Protein AF-A0A832U798-F1 (afdb_monomer)

Mean predicted aligned error: 10.1 Å

Sequence (124 aa):
MADPAEEPKKKPAAKEIPFASTIASLKEKIAQISEDKKMGPDLLFTNTYMASLAIADASRPEIFSFTANRKEYISSKYLTKVDTYVQKWGYSYSESLSIVAERVNNAILKSMLSRYANAIESGV

Structure (mmCIF, N/CA/C/O backbone):
data_AF-A0A832U798-F1
#
_entry.id   AF-A0A832U798-F1
#
loop_
_atom_site.group_PDB
_atom_site.id
_atom_site.type_symbol
_atom_site.label_atom_id
_atom_site.label_alt_id
_atom_site.label_comp_id
_atom_site.label_asym_id
_atom_site.label_entity_id
_atom_site.label_seq_id
_atom_site.pdbx_PDB_ins_code
_atom_site.Cartn_x
_atom_site.Cartn_y
_atom_site.Cartn_z
_atom_site.occupancy
_atom_site.B_iso_or_equiv
_atom_site.auth_seq_id
_atom_site.auth_comp_id
_atom_site.auth_asym_id
_atom_site.auth_atom_id
_atom_site.pdbx_PDB_model_num
ATOM 1 N N . MET A 1 1 ? -3.840 -39.004 54.162 1.00 44.81 1 MET A N 1
ATOM 2 C CA . MET A 1 1 ? -4.007 -39.185 52.707 1.00 44.81 1 MET A CA 1
ATOM 3 C C . MET A 1 1 ? -5.286 -38.472 52.305 1.00 44.81 1 MET A C 1
ATOM 5 O O . MET A 1 1 ? -6.325 -38.825 52.839 1.00 44.81 1 MET A O 1
ATOM 9 N N . ALA A 1 2 ? -5.126 -37.493 51.410 1.00 44.97 2 ALA A N 1
ATOM 10 C CA . ALA A 1 2 ? -6.112 -36.795 50.577 1.00 44.97 2 ALA A CA 1
ATOM 11 C C . ALA A 1 2 ? -7.149 -35.858 51.240 1.00 44.97 2 ALA A C 1
ATOM 13 O O . ALA A 1 2 ? -8.097 -36.290 51.888 1.00 44.97 2 ALA A O 1
ATOM 14 N N . ASP A 1 3 ? -6.926 -34.566 50.980 1.00 47.31 3 ASP A N 1
ATOM 15 C CA . ASP A 1 3 ? -7.779 -33.385 51.147 1.00 47.31 3 ASP A CA 1
ATOM 16 C C . ASP A 1 3 ? -9.222 -33.524 50.618 1.00 47.31 3 ASP A C 1
ATOM 18 O O . ASP A 1 3 ? -9.447 -34.203 49.611 1.00 47.31 3 ASP A O 1
ATOM 22 N N . PRO A 1 4 ? -10.203 -32.810 51.207 1.00 49.94 4 PRO A N 1
ATOM 23 C CA . PRO A 1 4 ? -11.499 -32.600 50.576 1.00 49.94 4 PRO A CA 1
ATOM 24 C C . PRO A 1 4 ? -11.370 -31.555 49.455 1.00 49.94 4 PRO A C 1
ATOM 26 O O . PRO A 1 4 ? -10.856 -30.457 49.656 1.00 49.94 4 PRO A O 1
ATOM 29 N N . ALA A 1 5 ? -11.834 -31.915 48.259 1.00 52.31 5 ALA A N 1
ATOM 30 C CA . ALA A 1 5 ? -11.793 -31.076 47.069 1.00 52.31 5 ALA A CA 1
ATOM 31 C C . ALA A 1 5 ? -12.565 -29.757 47.266 1.00 52.31 5 ALA A C 1
ATOM 33 O O . ALA A 1 5 ? -13.774 -29.752 47.488 1.00 52.31 5 ALA A O 1
ATOM 34 N N . GLU A 1 6 ? -11.847 -28.641 47.151 1.00 53.06 6 GLU A N 1
ATOM 35 C CA . GLU A 1 6 ? -12.387 -27.283 47.108 1.00 53.06 6 GLU A CA 1
ATOM 36 C C . GLU A 1 6 ? -13.171 -27.069 45.799 1.00 53.06 6 GLU A C 1
ATOM 38 O O . GLU A 1 6 ? -12.634 -27.199 44.696 1.00 53.06 6 GLU A O 1
ATOM 43 N N . GLU A 1 7 ? -14.459 -26.739 45.909 1.00 53.56 7 GLU A N 1
ATOM 44 C CA . GLU A 1 7 ? -15.310 -26.384 44.770 1.00 53.56 7 GLU A CA 1
ATOM 45 C C . GLU A 1 7 ? -14.834 -25.069 44.109 1.00 53.56 7 GLU A C 1
ATOM 47 O O . GLU A 1 7 ? -14.576 -24.075 44.800 1.00 53.56 7 GLU A O 1
ATOM 52 N N . PRO A 1 8 ? -14.743 -24.986 42.766 1.00 47.47 8 PRO A N 1
ATOM 53 C CA . PRO A 1 8 ? -14.259 -23.783 42.101 1.00 47.47 8 PRO A CA 1
ATOM 54 C C . PRO A 1 8 ? -15.290 -22.644 42.173 1.00 47.47 8 PRO A C 1
ATOM 56 O O . PRO A 1 8 ? -16.376 -22.700 41.592 1.00 47.47 8 PRO A O 1
ATOM 59 N N . LYS A 1 9 ? -14.905 -21.557 42.853 1.00 47.94 9 LYS A N 1
ATOM 60 C CA . LYS A 1 9 ? -15.649 -20.291 42.964 1.00 47.94 9 LYS A CA 1
ATOM 61 C C . LYS A 1 9 ? -16.022 -19.731 41.581 1.00 47.94 9 LYS A C 1
ATOM 63 O O . LYS A 1 9 ? -15.161 -19.303 40.810 1.00 47.94 9 LYS A O 1
ATOM 68 N N . LYS A 1 10 ? -17.328 -19.667 41.294 1.00 47.28 10 LYS A N 1
ATOM 69 C CA . LYS A 1 10 ? -17.921 -18.958 40.145 1.00 47.28 10 LYS A CA 1
ATOM 70 C C . LYS A 1 10 ? -17.518 -17.475 40.174 1.00 47.28 10 LYS A C 1
ATOM 72 O O . LYS A 1 10 ? -17.905 -16.742 41.081 1.00 47.28 10 LYS A O 1
ATOM 77 N N . LYS A 1 11 ? -16.758 -17.024 39.169 1.00 47.66 11 LYS A N 1
ATOM 78 C CA . LYS A 1 11 ? -16.448 -15.601 38.944 1.00 47.66 11 LYS A CA 1
ATOM 79 C C . LYS A 1 11 ? -17.742 -14.836 38.604 1.00 47.66 11 LYS A C 1
ATOM 81 O O . LYS A 1 11 ? -18.512 -15.328 37.777 1.00 47.66 11 LYS A O 1
ATOM 86 N N . PRO A 1 12 ? -18.004 -13.662 39.205 1.00 44.38 12 PRO A N 1
ATOM 87 C CA . PRO A 1 12 ? -19.219 -12.902 38.934 1.00 44.38 12 PRO A CA 1
ATOM 88 C C . PRO A 1 12 ? -19.187 -12.330 37.511 1.00 44.38 12 PRO A C 1
ATOM 90 O O . PRO A 1 12 ? -18.185 -11.760 37.080 1.00 44.38 12 PRO A O 1
ATOM 93 N N . ALA A 1 13 ? -20.294 -12.503 36.785 1.00 54.44 13 ALA A N 1
ATOM 94 C CA . ALA A 1 13 ? -20.493 -11.981 35.440 1.00 54.44 13 ALA A CA 1
ATOM 95 C C . ALA A 1 13 ? -20.343 -10.452 35.439 1.00 54.44 13 ALA A C 1
ATOM 97 O O . ALA A 1 13 ? -21.055 -9.743 36.156 1.00 54.44 13 ALA A O 1
ATOM 98 N N . ALA A 1 14 ? -19.389 -9.954 34.652 1.00 55.44 14 ALA A N 1
ATOM 99 C CA . ALA A 1 14 ? -19.174 -8.532 34.450 1.00 55.44 14 ALA A CA 1
ATOM 100 C C . ALA A 1 14 ? -20.444 -7.918 33.839 1.00 55.44 14 ALA A C 1
ATOM 102 O O . ALA A 1 14 ? -20.849 -8.281 32.739 1.00 55.44 14 ALA A O 1
ATOM 103 N N . LYS A 1 15 ? -21.094 -7.014 34.578 1.00 60.41 15 LYS A N 1
ATOM 104 C CA . LYS A 1 15 ? -22.241 -6.238 34.094 1.00 60.41 15 LYS A CA 1
ATOM 105 C C . LYS A 1 15 ? -21.794 -5.378 32.910 1.00 60.41 15 LYS A C 1
ATOM 107 O O . LYS A 1 15 ? -20.981 -4.471 33.084 1.00 60.41 15 LYS A O 1
ATOM 112 N N . GLU A 1 16 ? -22.327 -5.655 31.726 1.00 65.56 16 GLU A N 1
ATOM 113 C CA . GLU A 1 16 ? -22.143 -4.819 30.541 1.00 65.56 16 GLU A CA 1
ATOM 114 C C . GLU A 1 16 ? -22.781 -3.440 30.782 1.00 65.56 16 GLU A C 1
ATOM 116 O O . GLU A 1 16 ? -23.942 -3.332 31.180 1.00 65.56 16 GLU A O 1
ATOM 121 N N . ILE A 1 17 ? -22.006 -2.367 30.604 1.00 74.25 17 ILE A N 1
ATOM 122 C CA . ILE A 1 17 ? -22.486 -0.992 30.792 1.00 74.25 17 ILE A CA 1
ATOM 123 C C . ILE A 1 17 ? -23.405 -0.652 29.602 1.00 74.25 17 ILE A C 1
ATOM 125 O O . ILE A 1 17 ? -22.933 -0.727 28.464 1.00 74.25 17 ILE A O 1
ATOM 129 N N . PRO A 1 18 ? -24.666 -0.218 29.819 1.00 65.44 18 PRO A N 1
ATOM 130 C CA . PRO A 1 18 ? -25.717 -0.162 28.788 1.00 65.44 18 PRO A CA 1
ATOM 131 C C . PRO A 1 18 ? -25.502 0.833 27.630 1.00 65.44 18 PRO A C 1
ATOM 133 O O . PRO A 1 18 ? -26.375 0.983 26.785 1.00 65.44 18 PRO A O 1
ATOM 136 N N . PHE A 1 19 ? -24.342 1.486 27.536 1.00 69.50 19 PHE A N 1
ATOM 137 C CA . PHE A 1 19 ? -23.989 2.403 26.443 1.00 69.50 19 PHE A CA 1
ATOM 138 C C . PHE A 1 19 ? -22.508 2.325 26.033 1.00 69.50 19 PHE A C 1
ATOM 140 O O . PHE A 1 19 ? -22.036 3.160 25.258 1.00 69.50 19 PHE A O 1
ATOM 147 N N . ALA A 1 20 ? -21.752 1.337 26.532 1.00 70.75 20 ALA A N 1
ATOM 148 C CA . ALA A 1 20 ? -20.331 1.194 26.203 1.00 70.75 20 ALA A CA 1
ATOM 149 C C . ALA A 1 20 ? -20.099 0.984 24.696 1.00 70.75 20 ALA A C 1
ATOM 151 O O . ALA A 1 20 ? -19.176 1.569 24.130 1.00 70.75 20 ALA A O 1
ATOM 152 N N . SER A 1 21 ? -20.973 0.219 24.034 1.00 72.56 21 SER A N 1
ATOM 153 C CA . SER A 1 21 ? -20.929 -0.018 22.585 1.00 72.56 21 SER A CA 1
ATOM 154 C C . SER A 1 21 ? -21.163 1.264 21.775 1.00 72.56 21 SER A C 1
ATOM 156 O O . SER A 1 21 ? -20.440 1.537 20.817 1.00 72.56 21 SER A O 1
ATOM 158 N N . THR A 1 22 ? -22.112 2.105 22.191 1.00 77.62 22 THR A N 1
ATOM 159 C CA . THR A 1 22 ? -22.428 3.371 21.515 1.00 77.62 22 THR A CA 1
ATOM 160 C C . THR A 1 22 ? -21.278 4.372 21.629 1.00 77.62 22 THR A C 1
ATOM 162 O O . THR A 1 22 ? -20.875 4.962 20.626 1.00 77.62 22 THR A O 1
ATOM 165 N N . ILE A 1 23 ? -20.689 4.519 22.822 1.00 76.81 23 ILE A N 1
ATOM 166 C CA . ILE A 1 23 ? -19.543 5.417 23.049 1.00 76.81 23 ILE A CA 1
ATOM 167 C C . ILE A 1 23 ? -18.309 4.932 22.269 1.00 76.81 23 ILE A C 1
ATOM 169 O O . ILE A 1 23 ? -17.612 5.747 21.660 1.00 76.81 23 ILE A O 1
ATOM 173 N N . ALA A 1 24 ? -18.063 3.617 22.228 1.00 74.56 24 ALA A N 1
ATOM 174 C CA . ALA A 1 24 ? -16.978 3.030 21.442 1.00 74.56 24 ALA A CA 1
ATOM 175 C C . ALA A 1 24 ? -17.141 3.317 19.940 1.00 74.56 24 ALA A C 1
ATOM 177 O O . ALA A 1 24 ? -16.214 3.828 19.311 1.00 74.56 24 ALA A O 1
ATOM 178 N N . SER A 1 25 ? -18.343 3.105 19.392 1.00 77.44 25 SER A N 1
ATOM 179 C CA . SER A 1 25 ? -18.629 3.364 17.973 1.00 77.44 25 SER A CA 1
ATOM 180 C C . SER A 1 25 ? -18.464 4.840 17.585 1.00 77.44 25 SER A C 1
ATOM 182 O O . SER A 1 25 ? -17.998 5.158 16.491 1.00 77.44 25 SER A O 1
ATOM 184 N N . LEU A 1 26 ? -18.797 5.769 18.490 1.00 76.75 26 LEU A N 1
ATOM 185 C CA . LEU A 1 26 ? -18.618 7.200 18.255 1.00 76.75 26 LEU A CA 1
ATOM 186 C C . LEU A 1 26 ? -17.132 7.578 18.233 1.00 76.75 26 LEU A C 1
ATOM 188 O O . LEU A 1 26 ? -16.697 8.337 17.367 1.00 76.75 26 LEU A O 1
ATOM 192 N N . LYS A 1 27 ? -16.341 7.012 19.152 1.00 77.31 27 LYS A N 1
ATOM 193 C CA . LYS A 1 27 ? -14.890 7.223 19.207 1.00 77.31 27 LYS A CA 1
ATOM 194 C C . LYS A 1 27 ? -14.195 6.702 17.948 1.00 77.31 27 LYS A C 1
ATOM 196 O O . LYS A 1 27 ? -13.324 7.390 17.422 1.00 77.31 27 LYS A O 1
ATOM 201 N N . GLU A 1 28 ? -14.602 5.540 17.440 1.00 80.25 28 GLU A N 1
ATOM 202 C CA . GLU A 1 28 ? -14.092 4.983 16.180 1.00 80.25 28 GLU A CA 1
ATOM 203 C C . GLU A 1 28 ? -14.411 5.881 14.984 1.00 80.25 28 GLU A C 1
ATOM 205 O O . GLU A 1 28 ? -13.526 6.169 14.182 1.00 80.25 28 GLU A O 1
ATOM 210 N N . LYS A 1 29 ? -15.639 6.405 14.893 1.00 75.81 29 LYS A N 1
ATOM 211 C CA . LYS A 1 29 ? -16.017 7.343 13.824 1.00 75.81 29 LYS A CA 1
ATOM 212 C C . LYS A 1 29 ? -15.211 8.639 13.875 1.00 75.81 29 LYS A C 1
ATOM 214 O O . LYS A 1 29 ? -14.753 9.111 12.840 1.00 75.81 29 LYS A O 1
ATOM 219 N N . ILE A 1 30 ? -14.996 9.206 15.063 1.00 74.19 30 ILE A N 1
ATOM 220 C CA . ILE A 1 30 ? -14.177 10.419 15.226 1.00 74.19 30 ILE A CA 1
ATOM 221 C C . ILE A 1 30 ? -12.711 10.138 14.867 1.00 74.19 30 ILE A C 1
ATOM 223 O O . ILE A 1 30 ? -12.075 10.955 14.198 1.00 74.19 30 ILE A O 1
ATOM 227 N N . ALA A 1 31 ? -12.179 8.982 15.272 1.00 76.81 31 ALA A N 1
ATOM 228 C CA . ALA A 1 31 ? -10.833 8.559 14.902 1.00 76.81 31 ALA A CA 1
ATOM 229 C C . ALA A 1 31 ? -10.697 8.402 13.381 1.00 76.81 31 ALA A C 1
ATOM 231 O O . ALA A 1 31 ? -9.743 8.926 12.811 1.00 76.81 31 ALA A O 1
ATOM 232 N N . GLN A 1 32 ? -11.685 7.786 12.727 1.00 78.88 32 GLN A N 1
ATOM 233 C CA . GLN A 1 32 ? -11.735 7.636 11.275 1.00 78.88 32 GLN A CA 1
ATOM 234 C C . GLN A 1 32 ? -11.749 8.996 10.564 1.00 78.88 32 GLN A C 1
ATOM 236 O O . GLN A 1 32 ? -10.972 9.205 9.645 1.00 78.88 32 GLN A O 1
ATOM 241 N N . ILE A 1 33 ? -12.552 9.958 11.029 1.00 76.19 33 ILE A N 1
ATOM 242 C CA . ILE A 1 33 ? -12.606 11.309 10.439 1.00 76.19 33 ILE A CA 1
ATOM 243 C C . ILE A 1 33 ? -11.268 12.050 10.609 1.00 76.19 33 ILE A C 1
ATOM 245 O O . ILE A 1 33 ? -10.797 12.730 9.695 1.00 76.19 33 ILE A O 1
ATOM 249 N N . SER A 1 34 ? -10.643 11.933 11.784 1.00 76.94 34 SER A N 1
ATOM 250 C CA . SER A 1 34 ? -9.328 12.531 12.056 1.00 76.94 34 SER A CA 1
ATOM 251 C C . SER A 1 34 ? -8.241 11.931 11.163 1.00 76.94 34 SER A C 1
ATOM 253 O O . SER A 1 34 ? -7.392 12.650 10.631 1.00 76.94 34 SER A O 1
ATOM 255 N N . GLU A 1 35 ? -8.298 10.616 10.965 1.00 81.88 35 GLU A N 1
ATOM 256 C CA . GLU A 1 35 ? -7.433 9.886 10.050 1.00 81.88 35 GLU A CA 1
ATOM 257 C C . GLU A 1 35 ? -7.651 10.329 8.600 1.00 81.88 35 GLU A C 1
ATOM 259 O O . GLU A 1 35 ? -6.693 10.655 7.899 1.00 81.88 35 GLU A O 1
ATOM 264 N N . ASP A 1 36 ? -8.911 10.439 8.178 1.00 83.19 36 ASP A N 1
ATOM 265 C CA . ASP A 1 36 ? -9.284 10.821 6.822 1.00 83.19 36 ASP A CA 1
ATOM 266 C C . ASP A 1 36 ? -8.754 12.206 6.445 1.00 83.19 36 ASP A C 1
ATOM 268 O O . ASP A 1 36 ? -8.295 12.414 5.320 1.00 83.19 36 ASP A O 1
ATOM 272 N N . LYS A 1 37 ? -8.738 13.139 7.405 1.00 82.88 37 LYS A N 1
ATOM 273 C CA . LYS A 1 37 ? -8.199 14.490 7.208 1.00 82.88 37 LYS A CA 1
ATOM 274 C C . LYS A 1 37 ? -6.682 14.501 6.990 1.00 82.88 37 LYS A C 1
ATOM 276 O O . LYS A 1 37 ? -6.178 15.351 6.260 1.00 82.88 37 LYS A O 1
ATOM 281 N N . LYS A 1 38 ? -5.950 13.579 7.623 1.00 87.12 38 LYS A N 1
ATOM 282 C CA . LYS A 1 38 ? -4.486 13.458 7.495 1.00 87.12 38 LYS A CA 1
ATOM 283 C C . LYS A 1 38 ? -4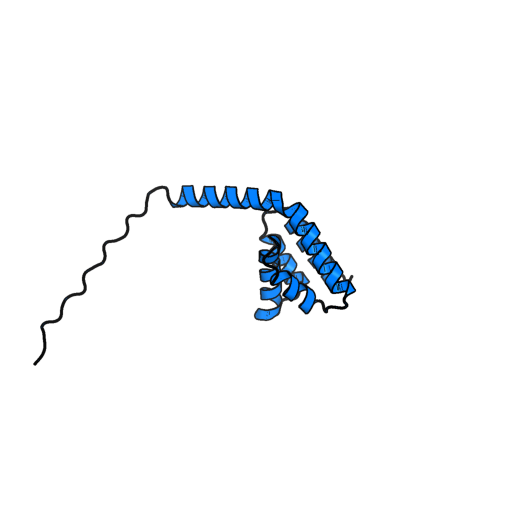.061 12.588 6.311 1.00 87.12 38 LYS A C 1
ATOM 285 O O . LYS A 1 38 ? -2.899 12.638 5.920 1.00 87.12 38 LYS A O 1
ATOM 290 N N . MET A 1 39 ? -4.998 11.844 5.722 1.00 89.00 39 MET A N 1
ATOM 291 C CA . MET A 1 39 ? -4.737 10.895 4.643 1.00 89.00 39 MET A CA 1
ATOM 292 C C . MET A 1 39 ? -4.129 11.554 3.399 1.00 89.00 39 MET A C 1
ATOM 294 O O . MET A 1 39 ? -3.198 11.014 2.825 1.00 89.00 39 MET A O 1
ATOM 298 N N . GLY A 1 40 ? -4.599 12.733 2.981 1.00 89.12 40 GLY A N 1
ATOM 299 C CA . GLY A 1 40 ? -4.100 13.388 1.760 1.00 89.12 40 GLY A CA 1
ATOM 300 C C . GLY A 1 40 ? -2.576 13.612 1.758 1.00 89.12 40 GLY A C 1
ATOM 301 O O . GLY A 1 40 ? -1.890 13.073 0.888 1.00 89.12 40 GLY A O 1
ATOM 302 N N . PRO A 1 41 ? -2.027 14.361 2.736 1.00 91.56 41 PRO A N 1
ATOM 303 C CA . PRO A 1 41 ? -0.581 14.536 2.874 1.00 91.56 41 PRO A CA 1
ATOM 304 C C . PRO A 1 41 ? 0.174 13.219 3.094 1.00 91.56 41 PRO A C 1
ATOM 306 O O . PRO A 1 41 ? 1.239 13.023 2.519 1.00 91.56 41 PRO A O 1
ATOM 309 N N . ASP A 1 42 ? -0.384 12.300 3.887 1.00 93.38 42 ASP A N 1
ATOM 310 C CA . ASP A 1 42 ? 0.226 10.995 4.165 1.00 93.38 42 ASP A CA 1
ATOM 311 C C . ASP A 1 42 ? 0.429 10.150 2.897 1.00 93.38 42 ASP A C 1
ATOM 313 O O . ASP A 1 42 ? 1.504 9.586 2.676 1.00 93.38 42 ASP A O 1
ATOM 317 N N . LEU A 1 43 ? -0.574 10.122 2.015 1.00 93.44 43 LEU A N 1
ATOM 318 C CA . LEU A 1 43 ? -0.496 9.415 0.737 1.00 93.44 43 LEU A CA 1
ATOM 319 C C . LEU A 1 43 ? 0.525 10.041 -0.206 1.00 93.44 43 LEU A C 1
ATOM 321 O O . LEU A 1 43 ? 1.192 9.313 -0.936 1.00 93.44 43 LEU A O 1
ATOM 325 N N . LEU A 1 44 ? 0.685 11.367 -0.182 1.00 94.06 44 LEU A N 1
ATOM 326 C CA . LEU A 1 44 ? 1.722 12.031 -0.969 1.00 94.06 44 LEU A CA 1
ATOM 327 C C . LEU A 1 44 ? 3.117 11.564 -0.532 1.00 94.06 44 LEU A C 1
ATOM 329 O O . LEU A 1 44 ? 3.931 11.200 -1.382 1.00 94.06 44 LEU A O 1
ATOM 333 N N . PHE A 1 45 ? 3.383 11.524 0.777 1.00 93.62 45 PHE A N 1
ATOM 334 C CA . PHE A 1 45 ? 4.656 11.026 1.308 1.00 93.62 45 PHE A CA 1
ATOM 335 C C . PHE A 1 45 ? 4.875 9.547 0.995 1.00 93.62 45 PHE A C 1
ATOM 337 O O . PHE A 1 45 ? 5.957 9.171 0.553 1.00 93.62 45 PHE A O 1
ATOM 344 N N . THR A 1 46 ? 3.838 8.729 1.147 1.00 94.69 46 THR A N 1
ATOM 345 C CA . THR A 1 46 ? 3.891 7.291 0.858 1.00 94.69 46 THR A CA 1
ATOM 346 C C . THR A 1 46 ? 4.163 7.022 -0.621 1.00 94.69 46 THR A C 1
ATOM 348 O O . THR A 1 46 ? 5.046 6.236 -0.952 1.00 94.69 46 THR A O 1
ATOM 351 N N . ASN A 1 47 ? 3.476 7.724 -1.526 1.00 94.62 47 ASN A N 1
ATOM 352 C CA . ASN A 1 47 ? 3.720 7.624 -2.964 1.00 94.62 47 ASN A CA 1
ATOM 353 C C . ASN A 1 47 ? 5.135 8.093 -3.333 1.00 94.62 47 ASN A C 1
ATOM 355 O O . ASN A 1 47 ? 5.816 7.447 -4.121 1.00 94.62 47 ASN A O 1
ATOM 359 N N . THR A 1 48 ? 5.606 9.183 -2.722 1.00 95.31 48 THR A N 1
ATOM 360 C CA . THR A 1 48 ? 6.973 9.681 -2.938 1.00 95.31 48 THR A CA 1
ATOM 361 C C . THR A 1 48 ? 8.003 8.658 -2.465 1.00 95.31 48 THR A C 1
ATOM 363 O O . THR A 1 48 ? 8.994 8.421 -3.146 1.00 95.31 48 THR A O 1
ATOM 366 N N . TYR A 1 49 ? 7.757 8.002 -1.331 1.00 95.31 49 TYR A N 1
ATOM 367 C CA . TYR A 1 49 ? 8.618 6.942 -0.823 1.00 95.31 49 TYR A CA 1
ATOM 368 C C . TYR A 1 49 ? 8.653 5.727 -1.759 1.00 95.31 49 TYR A C 1
ATOM 370 O O . TYR A 1 49 ? 9.738 5.269 -2.112 1.00 95.31 49 TYR A O 1
ATOM 378 N N . MET A 1 50 ? 7.492 5.252 -2.224 1.00 95.00 50 MET A N 1
ATOM 379 C CA . MET A 1 50 ? 7.413 4.164 -3.208 1.00 95.00 50 MET A CA 1
ATOM 380 C C . MET A 1 50 ? 8.129 4.524 -4.517 1.00 95.00 50 MET A C 1
ATOM 382 O O . MET A 1 50 ? 8.853 3.693 -5.060 1.00 95.00 50 MET A O 1
ATOM 386 N N . ALA A 1 51 ? 7.984 5.763 -4.994 1.00 95.31 51 ALA A N 1
ATOM 387 C CA . ALA A 1 51 ? 8.682 6.250 -6.181 1.00 95.31 51 ALA A CA 1
ATOM 388 C C . ALA A 1 51 ? 10.205 6.291 -5.979 1.00 95.31 51 ALA A C 1
ATOM 390 O O . ALA A 1 51 ? 10.945 5.845 -6.849 1.00 95.31 51 ALA A O 1
ATOM 391 N N . SER A 1 52 ? 10.687 6.756 -4.823 1.00 97.06 52 SER A N 1
ATOM 392 C CA . SER A 1 52 ? 12.119 6.739 -4.493 1.00 97.06 52 SER A CA 1
ATOM 393 C C . SER A 1 52 ? 12.691 5.322 -4.447 1.00 97.06 52 SER A C 1
ATOM 395 O O . SER A 1 52 ? 13.814 5.111 -4.895 1.00 97.06 52 SER A O 1
ATOM 397 N N . LEU A 1 53 ? 11.929 4.344 -3.942 1.00 95.62 53 LEU A N 1
ATOM 398 C CA . LEU A 1 53 ? 12.329 2.934 -3.975 1.00 95.62 53 LEU A CA 1
ATOM 399 C C . LEU A 1 53 ? 12.383 2.394 -5.409 1.00 95.62 53 LEU A C 1
ATOM 401 O O . LEU A 1 53 ? 13.331 1.697 -5.753 1.00 95.62 53 LEU A O 1
ATOM 405 N N . 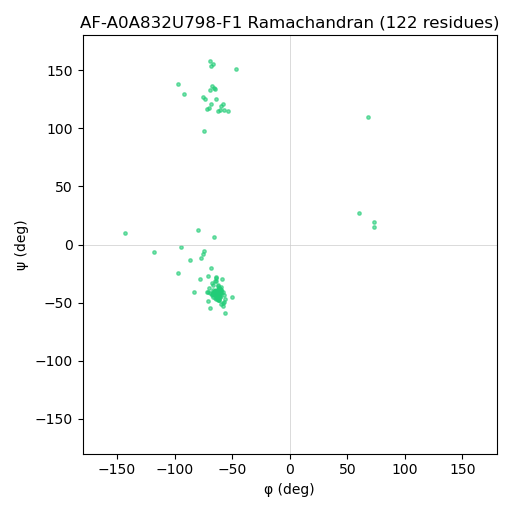ALA A 1 54 ? 11.413 2.755 -6.251 1.00 93.88 54 ALA A N 1
ATOM 406 C CA . ALA A 1 54 ? 11.420 2.381 -7.663 1.00 93.88 54 ALA A CA 1
ATOM 407 C C . ALA A 1 54 ? 12.616 2.990 -8.419 1.00 93.88 54 ALA A C 1
ATOM 409 O O . ALA A 1 54 ? 13.246 2.308 -9.218 1.00 93.88 54 ALA A O 1
ATOM 410 N N . ILE A 1 55 ? 12.977 4.247 -8.133 1.00 96.12 55 ILE A N 1
ATOM 411 C CA . ILE A 1 55 ? 14.182 4.894 -8.689 1.00 96.12 55 ILE A CA 1
ATOM 412 C C . ILE A 1 55 ? 15.461 4.192 -8.209 1.00 96.12 55 ILE A C 1
ATOM 414 O O . ILE A 1 55 ? 16.444 4.140 -8.941 1.00 96.12 55 ILE A O 1
ATOM 418 N N . ALA A 1 56 ? 15.447 3.635 -6.997 1.00 96.31 56 ALA A N 1
ATOM 419 C CA . ALA A 1 56 ? 16.535 2.829 -6.450 1.00 96.31 56 ALA A CA 1
ATOM 420 C C . ALA A 1 56 ? 16.545 1.370 -6.958 1.00 96.31 56 ALA A C 1
ATOM 422 O O . ALA A 1 56 ? 17.261 0.549 -6.391 1.00 96.31 56 ALA A O 1
ATOM 423 N N . ASP A 1 57 ? 15.763 1.055 -7.997 1.00 94.19 57 ASP A N 1
ATOM 424 C CA . ASP A 1 57 ? 15.659 -0.268 -8.631 1.00 94.19 57 ASP A CA 1
ATOM 425 C C . ASP A 1 57 ? 15.184 -1.384 -7.680 1.00 94.19 57 ASP A C 1
ATOM 427 O O . ASP A 1 57 ? 15.482 -2.565 -7.860 1.00 94.19 57 ASP A O 1
ATOM 431 N N . ALA A 1 58 ? 14.419 -1.020 -6.643 1.00 95.31 58 ALA A N 1
ATOM 432 C CA . ALA A 1 58 ? 13.773 -2.000 -5.779 1.00 95.31 58 ALA A CA 1
ATOM 433 C C . ALA A 1 58 ? 12.683 -2.749 -6.557 1.00 95.31 58 ALA A C 1
ATOM 435 O O . ALA A 1 58 ? 11.858 -2.153 -7.258 1.00 95.31 58 ALA A O 1
ATOM 436 N N . SER A 1 59 ? 12.623 -4.066 -6.382 1.00 93.94 59 SER A N 1
ATOM 437 C CA . SER A 1 59 ? 11.587 -4.882 -7.005 1.00 93.94 59 SER A CA 1
ATOM 438 C C . SER A 1 59 ? 10.204 -4.551 -6.436 1.00 93.94 59 SER A C 1
ATOM 440 O O . SER A 1 59 ? 10.056 -4.107 -5.296 1.00 93.94 59 SER A O 1
ATOM 442 N N . ARG A 1 60 ? 9.139 -4.811 -7.206 1.00 91.69 60 ARG A N 1
ATOM 443 C CA . ARG A 1 60 ? 7.755 -4.581 -6.750 1.00 91.69 60 ARG A CA 1
ATOM 444 C C . ARG A 1 60 ? 7.476 -5.206 -5.368 1.00 91.69 60 ARG A C 1
ATOM 446 O O . ARG A 1 60 ? 6.923 -4.495 -4.528 1.00 91.69 60 ARG A O 1
ATOM 453 N N . PRO A 1 61 ? 7.876 -6.460 -5.073 1.00 93.88 61 PRO A N 1
ATOM 454 C CA . PRO A 1 61 ? 7.697 -7.016 -3.735 1.00 93.88 61 PRO A CA 1
ATOM 455 C C . PRO A 1 61 ? 8.435 -6.264 -2.632 1.00 93.88 61 PRO A C 1
ATOM 457 O O . PRO A 1 61 ? 7.875 -6.061 -1.555 1.00 93.88 61 PRO A O 1
ATOM 460 N N . GLU A 1 62 ? 9.647 -5.791 -2.904 1.00 94.75 62 GLU A N 1
ATOM 461 C CA . GLU A 1 62 ? 10.415 -4.986 -1.954 1.00 94.75 62 GLU A CA 1
ATOM 462 C C . GLU A 1 62 ? 9.764 -3.626 -1.716 1.00 94.75 62 GLU A C 1
ATOM 464 O O . GLU A 1 62 ? 9.628 -3.215 -0.566 1.00 94.75 62 GLU A O 1
ATOM 469 N N . ILE A 1 63 ? 9.275 -2.959 -2.767 1.00 95.31 63 ILE A N 1
ATOM 470 C CA . ILE A 1 63 ? 8.565 -1.679 -2.641 1.00 95.31 63 ILE A CA 1
ATOM 471 C C . ILE A 1 63 ? 7.363 -1.827 -1.703 1.00 95.31 63 ILE A C 1
ATOM 473 O O . ILE A 1 63 ? 7.202 -1.032 -0.772 1.00 95.31 63 ILE A O 1
ATOM 477 N N . PHE A 1 64 ? 6.526 -2.847 -1.916 1.00 94.44 64 PHE A N 1
ATOM 478 C CA . PHE A 1 64 ? 5.348 -3.075 -1.078 1.00 94.44 64 PHE A CA 1
ATOM 479 C C . PHE A 1 64 ? 5.717 -3.470 0.354 1.00 94.44 64 PHE A C 1
ATOM 481 O O . PHE A 1 64 ? 5.145 -2.909 1.288 1.00 94.44 64 PHE A O 1
ATOM 488 N N . SER A 1 65 ? 6.702 -4.349 0.542 1.00 94.94 65 SER A N 1
ATOM 489 C CA . SER A 1 65 ? 7.156 -4.776 1.869 1.00 94.94 65 SER A CA 1
ATOM 490 C C . SER A 1 65 ? 7.789 -3.627 2.665 1.00 94.94 65 SER A C 1
ATOM 492 O O . SER A 1 65 ? 7.439 -3.392 3.825 1.00 94.94 65 SER A O 1
ATOM 494 N N . PHE A 1 66 ? 8.670 -2.830 2.055 1.00 94.75 66 PHE A N 1
ATOM 495 C CA . PHE A 1 66 ? 9.278 -1.674 2.720 1.00 94.75 66 PHE A CA 1
ATOM 496 C C . PHE A 1 66 ? 8.246 -0.608 3.067 1.00 94.75 66 PHE A C 1
ATOM 498 O O . PHE A 1 66 ? 8.274 -0.058 4.169 1.00 94.75 66 PHE A O 1
ATOM 505 N N . THR A 1 67 ? 7.296 -0.351 2.169 1.00 94.00 67 THR A N 1
ATOM 506 C CA . THR A 1 67 ? 6.239 0.632 2.421 1.00 94.00 67 THR A CA 1
ATOM 507 C C . THR A 1 67 ? 5.254 0.143 3.484 1.00 94.00 67 THR A C 1
ATOM 509 O O . THR A 1 67 ? 4.854 0.920 4.344 1.00 94.00 67 THR A O 1
ATOM 512 N N . ALA A 1 68 ? 4.920 -1.149 3.513 1.00 93.88 68 ALA A N 1
ATOM 513 C CA . ALA A 1 68 ? 4.099 -1.743 4.568 1.00 93.88 68 ALA A CA 1
ATOM 514 C C . ALA A 1 68 ? 4.754 -1.638 5.958 1.00 93.88 68 ALA A C 1
ATOM 516 O O . ALA A 1 68 ? 4.073 -1.373 6.949 1.00 93.88 68 ALA A O 1
ATOM 517 N N . ASN A 1 69 ? 6.077 -1.796 6.038 1.00 93.06 69 ASN A N 1
ATOM 518 C CA . ASN A 1 69 ? 6.820 -1.759 7.299 1.00 93.06 69 ASN A CA 1
ATOM 519 C C . ASN A 1 69 ? 7.044 -0.341 7.867 1.00 93.06 69 ASN A C 1
ATOM 521 O O . ASN A 1 69 ? 7.426 -0.205 9.034 1.00 93.06 69 ASN A O 1
ATOM 525 N N . ARG A 1 70 ? 6.780 0.717 7.090 1.00 90.31 70 ARG A N 1
ATOM 526 C CA . ARG A 1 70 ? 6.895 2.121 7.522 1.00 90.31 70 ARG A CA 1
ATOM 527 C C . ARG A 1 70 ? 5.752 2.520 8.450 1.00 90.31 70 ARG A C 1
ATOM 529 O O . ARG A 1 70 ? 4.675 2.887 7.995 1.00 90.31 70 ARG A O 1
ATOM 536 N N . LYS A 1 71 ? 5.966 2.491 9.763 1.00 88.12 71 LYS A N 1
ATOM 537 C CA . LYS A 1 71 ? 4.929 2.841 10.757 1.00 88.12 71 LYS A CA 1
ATOM 538 C C . LYS A 1 71 ? 4.669 4.345 10.878 1.00 88.12 71 LYS A C 1
ATOM 540 O O . LYS A 1 71 ? 3.745 4.740 11.582 1.00 88.12 71 LYS A O 1
ATOM 545 N N . GLU A 1 72 ? 5.487 5.169 10.231 1.00 87.69 72 GLU A N 1
ATOM 546 C CA . GLU A 1 72 ? 5.352 6.623 10.223 1.00 87.69 72 GLU A CA 1
ATOM 547 C C . GLU A 1 72 ? 4.141 7.088 9.405 1.00 87.69 72 GLU A C 1
ATOM 549 O O . GLU A 1 72 ? 3.581 8.142 9.711 1.00 87.69 72 GLU A O 1
ATOM 554 N N . TYR A 1 73 ? 3.720 6.301 8.407 1.00 88.38 73 TYR A N 1
ATOM 555 C CA . TYR A 1 73 ? 2.576 6.632 7.562 1.00 88.38 73 TYR A CA 1
ATOM 556 C C . TYR A 1 73 ? 1.298 5.935 8.027 1.00 88.38 73 TYR A C 1
ATOM 558 O O . TYR A 1 73 ? 1.269 4.745 8.353 1.00 88.38 73 TYR A O 1
ATOM 566 N N . ILE A 1 74 ? 0.201 6.683 8.009 1.00 88.69 74 ILE A N 1
ATOM 567 C CA . ILE A 1 74 ? -1.144 6.193 8.321 1.00 88.69 74 ILE A CA 1
ATOM 568 C C . ILE A 1 74 ? -1.578 5.156 7.279 1.00 88.69 74 ILE A C 1
ATOM 570 O O . ILE A 1 74 ? -2.187 4.137 7.618 1.00 88.69 74 ILE A O 1
ATOM 574 N N . SER A 1 75 ? -1.252 5.396 6.011 1.00 90.25 75 SER A N 1
ATOM 575 C CA . SER A 1 75 ? -1.614 4.542 4.881 1.00 90.25 75 SER A CA 1
ATOM 576 C C . SER A 1 75 ? -0.909 3.177 4.887 1.00 90.25 75 SER A C 1
ATOM 578 O O . SER A 1 75 ? -1.448 2.208 4.339 1.00 90.25 75 SER A O 1
ATOM 580 N N . SER A 1 76 ? 0.214 3.038 5.600 1.00 92.62 76 SER A N 1
ATOM 581 C CA . SER A 1 76 ? 0.968 1.782 5.716 1.00 92.62 76 SER A CA 1
ATOM 582 C C . SER A 1 76 ? 0.153 0.633 6.288 1.00 92.62 76 SER A C 1
ATOM 584 O O . SER A 1 76 ? 0.355 -0.515 5.898 1.00 92.62 76 SER A O 1
ATOM 586 N N . LYS A 1 77 ? -0.834 0.904 7.153 1.00 93.00 77 LYS A N 1
ATOM 587 C CA . LYS A 1 77 ? -1.714 -0.153 7.680 1.00 93.00 77 LYS A CA 1
ATOM 588 C C . LYS A 1 77 ? -2.561 -0.814 6.589 1.00 93.00 77 LYS A C 1
ATOM 590 O O . LYS A 1 77 ? -2.936 -1.976 6.723 1.00 93.00 77 LYS A O 1
ATOM 595 N N . TYR A 1 78 ? -2.881 -0.086 5.520 1.00 94.25 78 TYR A N 1
ATOM 596 C CA . TYR A 1 78 ? -3.618 -0.621 4.378 1.00 94.25 78 TYR A CA 1
ATOM 597 C C . TYR A 1 78 ? -2.670 -1.346 3.425 1.00 94.25 78 TYR A C 1
ATOM 599 O O . TYR A 1 78 ? -2.984 -2.452 2.996 1.00 94.25 78 TYR A O 1
ATOM 607 N N . LEU A 1 79 ? -1.476 -0.799 3.187 1.00 94.81 79 LEU A N 1
ATOM 608 C CA . LEU A 1 79 ? -0.442 -1.465 2.388 1.00 94.81 79 LEU A CA 1
ATOM 609 C C . LEU A 1 79 ? 0.075 -2.753 3.044 1.00 94.81 79 LEU A C 1
ATOM 611 O O . LEU A 1 79 ? 0.333 -3.723 2.347 1.00 94.81 79 LEU A O 1
ATOM 615 N N . THR A 1 80 ? 0.096 -2.827 4.376 1.00 96.00 80 THR A N 1
ATOM 616 C CA . THR A 1 80 ? 0.375 -4.070 5.117 1.00 96.00 80 THR A CA 1
ATOM 617 C C . THR A 1 80 ? -0.656 -5.153 4.812 1.00 96.00 80 THR A C 1
ATOM 619 O O . THR A 1 80 ? -0.309 -6.329 4.716 1.00 96.00 80 THR A O 1
ATOM 622 N N . LYS A 1 81 ? -1.934 -4.786 4.639 1.00 95.56 81 LYS A N 1
ATOM 623 C CA . LYS A 1 81 ? -2.975 -5.749 4.247 1.00 95.56 81 LYS A CA 1
ATOM 624 C C . LYS A 1 81 ? -2.741 -6.249 2.827 1.00 95.56 81 LYS A C 1
ATOM 626 O O . LYS A 1 81 ? -2.841 -7.450 2.609 1.00 95.56 81 LYS A O 1
ATOM 631 N N . VAL A 1 82 ? -2.394 -5.348 1.905 1.00 96.00 82 VAL A N 1
ATOM 632 C CA . VAL A 1 82 ? -2.034 -5.705 0.524 1.00 96.00 82 VAL A CA 1
ATOM 633 C C . VAL A 1 82 ? -0.856 -6.678 0.524 1.00 96.00 82 VAL A C 1
ATOM 635 O O . VAL A 1 82 ? -0.978 -7.770 -0.018 1.00 96.00 82 VAL A O 1
ATOM 638 N N . ASP A 1 83 ? 0.241 -6.333 1.199 1.00 95.44 83 ASP A N 1
ATOM 639 C CA . ASP A 1 83 ? 1.430 -7.186 1.289 1.00 95.44 83 ASP A CA 1
ATOM 640 C C . ASP A 1 83 ? 1.109 -8.541 1.938 1.00 95.44 83 ASP A C 1
ATOM 642 O O . ASP A 1 83 ? 1.519 -9.588 1.450 1.00 95.44 83 ASP A O 1
ATOM 646 N N . THR A 1 84 ? 0.259 -8.562 2.968 1.00 95.12 84 THR A N 1
ATOM 647 C CA . THR A 1 84 ? -0.201 -9.813 3.588 1.00 95.12 84 THR A CA 1
ATOM 648 C C . THR A 1 84 ? -0.989 -10.694 2.616 1.00 95.12 84 THR A C 1
ATOM 650 O O . THR A 1 84 ? -0.798 -11.911 2.627 1.00 95.12 84 THR A O 1
ATOM 653 N N . TYR A 1 85 ? -1.875 -10.119 1.798 1.00 95.94 85 TYR A N 1
ATOM 654 C CA . TYR A 1 85 ? -2.634 -10.883 0.804 1.00 95.94 85 TYR A CA 1
ATOM 655 C C . TYR A 1 85 ? -1.724 -11.483 -0.263 1.00 95.94 85 TYR A C 1
ATOM 657 O O . TYR A 1 85 ? -1.883 -12.653 -0.609 1.00 95.94 85 TYR A O 1
ATOM 665 N N . VAL A 1 86 ? -0.715 -10.738 -0.702 1.00 95.31 86 VAL A N 1
ATOM 666 C CA . VAL A 1 86 ? 0.252 -11.257 -1.668 1.00 95.31 86 VAL A CA 1
ATOM 667 C C . VAL A 1 86 ? 1.127 -12.344 -1.041 1.00 95.31 86 VAL A C 1
ATOM 669 O O . VAL A 1 86 ? 1.159 -13.470 -1.526 1.00 95.31 86 VAL A O 1
ATOM 672 N N . GLN A 1 87 ? 1.788 -12.045 0.080 1.00 93.56 87 GLN A N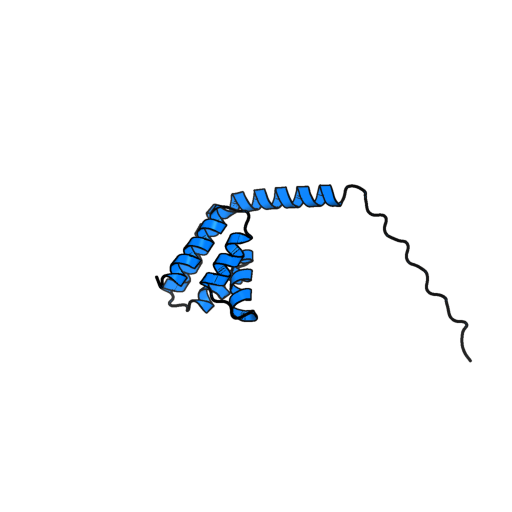 1
ATOM 673 C CA . GLN A 1 87 ? 2.803 -12.922 0.671 1.00 93.56 87 GLN A CA 1
ATOM 674 C C . GLN A 1 87 ? 2.221 -14.183 1.316 1.00 93.56 87 GLN A C 1
ATOM 676 O O . GLN A 1 87 ? 2.804 -15.257 1.210 1.00 93.56 87 GLN A O 1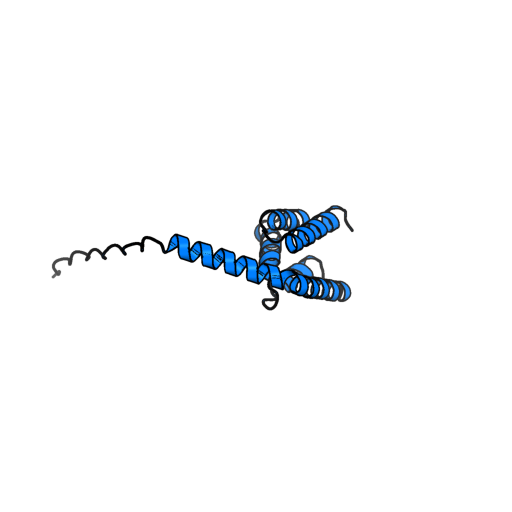
ATOM 681 N N . LYS A 1 88 ? 1.090 -14.071 2.029 1.00 93.88 88 LYS A N 1
ATOM 682 C CA . LYS A 1 88 ? 0.539 -15.203 2.798 1.00 93.88 88 LYS A CA 1
ATOM 683 C C . LYS A 1 88 ? -0.557 -15.971 2.068 1.00 93.88 88 LYS A C 1
ATOM 685 O O . LYS A 1 88 ? -0.792 -17.123 2.413 1.00 93.88 88 LYS A O 1
ATOM 690 N N . TRP A 1 89 ? -1.252 -15.338 1.123 1.00 93.62 89 TRP A N 1
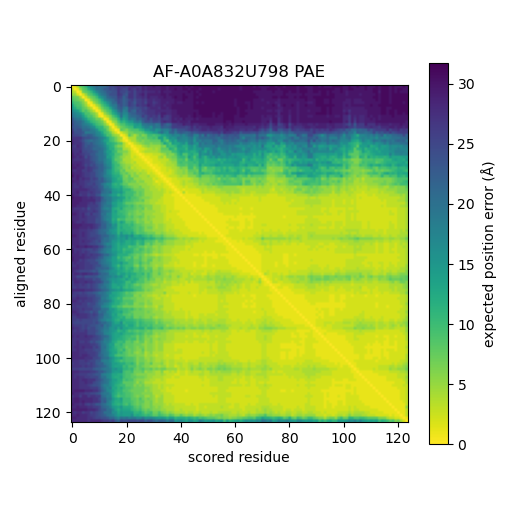ATOM 691 C CA . TRP A 1 89 ? -2.432 -15.922 0.473 1.00 93.62 89 TRP A CA 1
ATOM 692 C C . TRP A 1 89 ? -2.233 -16.117 -1.035 1.00 93.62 89 TRP A C 1
ATOM 694 O O . TRP A 1 89 ? -3.082 -16.735 -1.668 1.00 93.62 89 TRP A O 1
ATOM 704 N N . GLY A 1 90 ? -1.121 -15.639 -1.606 1.00 92.75 90 GLY A N 1
ATOM 705 C CA . GLY A 1 90 ? -0.786 -15.845 -3.016 1.00 92.75 90 GLY A CA 1
ATOM 706 C C . GLY A 1 90 ? -1.626 -15.020 -3.991 1.00 92.75 90 GLY A C 1
ATOM 70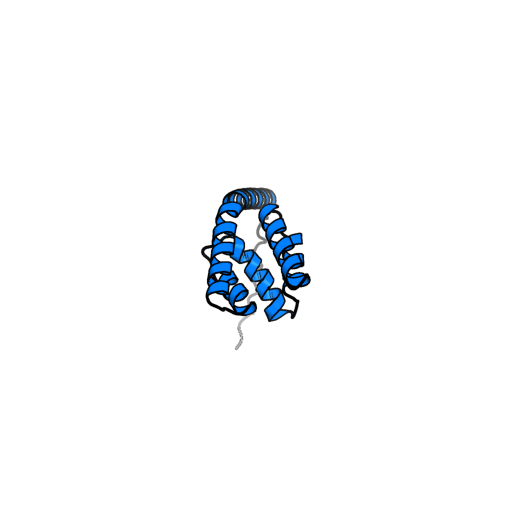7 O O . GLY A 1 90 ? -1.630 -15.322 -5.183 1.00 92.75 90 GLY A O 1
ATOM 708 N N . TYR A 1 91 ? -2.334 -13.994 -3.512 1.00 95.12 91 TYR A N 1
ATOM 709 C CA . TYR A 1 91 ? -3.068 -13.086 -4.391 1.00 95.12 91 TYR A CA 1
ATOM 710 C C . TYR A 1 91 ? -2.110 -12.245 -5.235 1.00 95.12 91 TYR A C 1
ATOM 712 O O . TYR A 1 91 ? -0.989 -11.931 -4.830 1.00 95.12 91 TYR A O 1
ATOM 720 N N . SER A 1 92 ? -2.579 -11.809 -6.403 1.00 95.19 92 SER A N 1
ATOM 721 C CA . SER A 1 92 ? -1.851 -10.817 -7.193 1.00 95.19 92 SER A CA 1
ATOM 722 C C . SER A 1 92 ? -1.871 -9.441 -6.509 1.00 95.19 92 SER A C 1
ATOM 724 O O . SER A 1 92 ? -2.743 -9.145 -5.684 1.00 95.19 92 SER A O 1
ATOM 726 N N . TYR A 1 93 ? -0.914 -8.569 -6.849 1.00 94.44 93 TYR A N 1
ATOM 727 C CA . TYR A 1 93 ? -0.897 -7.198 -6.324 1.00 94.44 93 TYR A CA 1
ATOM 728 C C . TYR A 1 93 ? -2.144 -6.409 -6.736 1.00 94.44 93 TYR A C 1
ATOM 730 O O . TYR A 1 93 ? -2.706 -5.711 -5.896 1.00 94.44 93 TYR A O 1
ATOM 738 N N . SER A 1 94 ? -2.592 -6.531 -7.990 1.00 95.50 94 SER A N 1
ATOM 739 C CA . SER A 1 94 ? -3.789 -5.840 -8.486 1.00 95.50 94 SER A CA 1
ATOM 740 C C . SER A 1 94 ? -5.040 -6.273 -7.724 1.00 95.50 94 SER A C 1
ATOM 742 O O . SER A 1 94 ? -5.766 -5.429 -7.205 1.00 95.50 94 SER A O 1
ATOM 744 N N . GLU A 1 95 ? -5.239 -7.577 -7.551 1.00 95.94 95 GLU A N 1
ATOM 745 C CA . GLU A 1 95 ? -6.368 -8.120 -6.796 1.00 95.94 95 GLU A CA 1
ATOM 746 C C . GLU A 1 95 ? -6.322 -7.711 -5.318 1.00 95.94 95 GLU A C 1
ATOM 748 O O . GLU A 1 95 ? -7.312 -7.231 -4.764 1.00 95.94 95 GLU A O 1
ATOM 753 N N . SER A 1 96 ? -5.150 -7.808 -4.687 1.00 96.75 96 SER A N 1
ATOM 754 C CA . SER A 1 96 ? -4.955 -7.410 -3.288 1.00 96.75 96 SER A CA 1
ATOM 755 C C . SER A 1 96 ? -5.251 -5.925 -3.065 1.00 96.75 96 SER A C 1
ATOM 757 O O . SER A 1 96 ? -5.873 -5.553 -2.067 1.00 96.75 96 SER A O 1
ATOM 759 N N . LEU A 1 97 ? -4.829 -5.064 -3.995 1.00 96.62 97 LEU A N 1
ATOM 760 C CA . LEU A 1 97 ? -5.116 -3.631 -3.968 1.00 96.62 97 LEU A CA 1
ATOM 761 C C . LEU A 1 97 ? -6.612 -3.352 -4.123 1.00 96.62 97 LEU A C 1
ATOM 763 O O . LEU A 1 97 ? -7.143 -2.549 -3.355 1.00 96.62 97 LEU A O 1
ATOM 767 N N . SER A 1 98 ? -7.294 -4.041 -5.041 1.00 96.81 98 SER A N 1
ATOM 768 C CA . SER A 1 98 ? -8.744 -3.927 -5.238 1.00 96.81 98 SER A CA 1
ATOM 769 C C . SER A 1 98 ? -9.528 -4.353 -3.994 1.00 96.81 98 SER A C 1
ATOM 771 O O . SER A 1 98 ? -10.362 -3.591 -3.504 1.00 96.81 98 SER A O 1
ATOM 773 N N . ILE A 1 99 ? -9.191 -5.504 -3.396 1.00 96.44 99 ILE A N 1
ATOM 774 C CA . ILE A 1 99 ? -9.825 -5.998 -2.159 1.00 96.44 99 ILE A CA 1
ATOM 775 C C . ILE A 1 99 ? -9.686 -4.978 -1.024 1.00 96.44 99 ILE A C 1
ATOM 777 O O . ILE A 1 99 ? -10.627 -4.736 -0.262 1.00 96.44 99 ILE A O 1
ATOM 781 N N . VAL A 1 100 ? -8.501 -4.379 -0.872 1.00 96.31 100 VAL A N 1
ATOM 782 C CA . VAL A 1 100 ? -8.283 -3.371 0.170 1.00 96.31 100 VAL A CA 1
ATOM 783 C C . VAL A 1 100 ? -9.021 -2.076 -0.170 1.00 96.31 100 VAL A C 1
ATOM 785 O O . VAL A 1 100 ? -9.646 -1.508 0.723 1.00 96.31 100 VAL A O 1
ATOM 788 N N . ALA A 1 101 ? -9.023 -1.638 -1.431 1.00 96.00 101 ALA A N 1
ATOM 789 C CA . ALA A 1 101 ? -9.716 -0.431 -1.877 1.00 96.00 101 ALA A CA 1
ATOM 790 C C . ALA A 1 101 ? -11.225 -0.473 -1.584 1.00 96.00 101 ALA A C 1
ATOM 792 O O . ALA A 1 101 ? -11.793 0.520 -1.129 1.00 96.00 101 ALA A O 1
ATOM 793 N N . GLU A 1 102 ? -11.877 -1.620 -1.782 1.00 95.56 102 GLU A N 1
ATOM 794 C CA . GLU A 1 102 ? -13.306 -1.794 -1.493 1.00 95.56 102 GLU A CA 1
ATOM 795 C C . GLU A 1 102 ? -13.651 -1.649 -0.008 1.00 95.56 102 GLU A C 1
ATOM 797 O O . GLU A 1 102 ? -14.754 -1.224 0.336 1.00 95.56 102 GLU A O 1
ATOM 802 N N . ARG A 1 103 ? -12.700 -1.961 0.878 1.00 92.12 103 ARG A N 1
ATOM 803 C CA . ARG A 1 103 ? -12.882 -1.947 2.338 1.00 92.12 103 ARG A CA 1
ATOM 804 C C . ARG A 1 103 ? -12.458 -0.637 2.997 1.00 92.12 103 ARG A C 1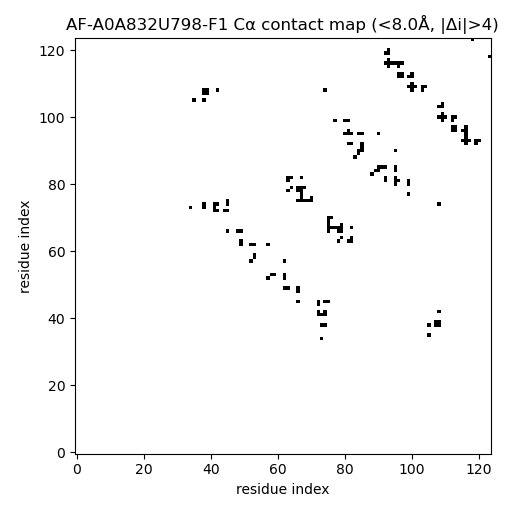
ATOM 806 O O . ARG A 1 103 ? -12.554 -0.506 4.217 1.00 92.12 103 ARG A O 1
ATOM 813 N N . VAL A 1 104 ? -11.949 0.317 2.223 1.00 91.31 104 VAL A N 1
ATOM 814 C CA . VAL A 1 104 ? -11.522 1.627 2.717 1.00 91.31 104 VAL A CA 1
ATOM 815 C C . VAL A 1 104 ? -12.674 2.629 2.615 1.00 91.31 104 VAL A C 1
ATOM 817 O O . VAL A 1 104 ? -13.257 2.812 1.551 1.00 91.31 104 VAL A O 1
ATOM 820 N N . ASN A 1 105 ? -12.952 3.337 3.715 1.00 88.56 105 ASN A N 1
ATOM 821 C CA . ASN A 1 105 ? -13.955 4.412 3.748 1.00 88.56 105 ASN A CA 1
ATOM 822 C C . ASN A 1 105 ? -13.445 5.722 3.125 1.00 88.56 105 ASN A C 1
ATOM 824 O O . ASN A 1 105 ? -14.221 6.498 2.572 1.00 88.56 105 ASN A O 1
ATOM 828 N N . ASN A 1 106 ? -12.137 5.973 3.203 1.00 91.81 106 ASN A N 1
ATOM 829 C CA . ASN A 1 106 ? -11.526 7.178 2.661 1.00 91.81 106 ASN A CA 1
ATOM 830 C C . ASN A 1 106 ? -11.523 7.172 1.123 1.00 91.81 106 ASN A C 1
ATOM 832 O O . ASN A 1 106 ? -10.848 6.350 0.500 1.00 91.81 106 ASN A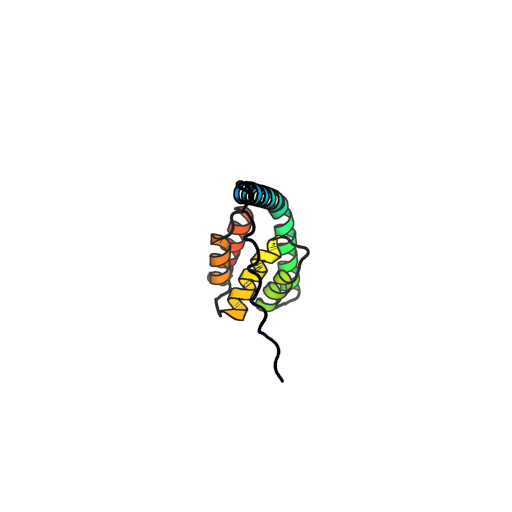 O 1
ATOM 836 N N . ALA A 1 107 ? -12.215 8.129 0.505 1.00 91.88 107 ALA A N 1
ATOM 837 C CA . ALA A 1 107 ? -12.331 8.208 -0.951 1.00 91.88 107 ALA A CA 1
ATOM 838 C C . ALA A 1 107 ? -10.983 8.408 -1.674 1.00 91.88 107 ALA A C 1
ATOM 840 O O . ALA A 1 107 ? -10.780 7.851 -2.753 1.00 91.88 107 ALA A O 1
ATOM 841 N N . ILE A 1 108 ? -10.049 9.167 -1.087 1.00 92.12 108 ILE A N 1
ATOM 842 C CA . ILE A 1 108 ? -8.745 9.461 -1.702 1.00 92.12 108 ILE A CA 1
ATOM 843 C C . ILE A 1 108 ? -7.873 8.207 -1.694 1.00 92.12 108 ILE A C 1
ATOM 845 O O . ILE A 1 108 ? -7.344 7.821 -2.735 1.00 92.12 108 ILE A O 1
ATOM 849 N N . LEU A 1 109 ? -7.772 7.531 -0.547 1.00 93.56 109 LEU A N 1
ATOM 850 C CA . LEU A 1 109 ? -7.024 6.278 -0.438 1.00 93.56 109 LEU A CA 1
ATOM 851 C C . LEU A 1 109 ? -7.641 5.188 -1.322 1.00 93.56 109 LEU A C 1
ATOM 853 O O . LEU A 1 109 ? -6.914 4.511 -2.042 1.00 93.56 109 LEU A O 1
ATOM 857 N N . LYS A 1 110 ? -8.972 5.052 -1.329 1.00 95.50 110 LYS A N 1
ATOM 858 C CA . LYS A 1 110 ? -9.670 4.117 -2.222 1.00 95.50 110 LYS A CA 1
ATOM 859 C C . LYS A 1 110 ? -9.332 4.383 -3.690 1.00 95.50 110 LYS A C 1
ATOM 861 O O . LYS A 1 110 ? -9.000 3.449 -4.418 1.00 95.50 110 LYS A O 1
ATOM 866 N N . SER A 1 111 ? -9.384 5.647 -4.112 1.00 95.19 111 SER A N 1
ATOM 867 C CA . SER A 1 111 ? -9.019 6.056 -5.471 1.00 95.19 111 SER A CA 1
ATOM 868 C C . SER A 1 111 ? -7.558 5.722 -5.786 1.00 95.19 111 SER A C 1
ATOM 870 O O . SER A 1 111 ? -7.282 5.131 -6.826 1.00 95.19 111 SER A O 1
ATOM 872 N N . MET A 1 112 ? -6.625 6.009 -4.872 1.00 95.00 112 MET A N 1
ATOM 873 C CA . MET A 1 112 ? -5.206 5.683 -5.049 1.00 95.00 112 MET A CA 1
ATOM 874 C C . MET A 1 112 ? -4.981 4.175 -5.224 1.00 95.00 112 MET A C 1
ATOM 876 O O . MET A 1 112 ? -4.348 3.762 -6.192 1.00 95.00 112 MET A O 1
ATOM 880 N N . LEU A 1 113 ? -5.530 3.353 -4.326 1.00 96.12 113 LEU A N 1
ATOM 881 C CA . LEU A 1 113 ? -5.379 1.896 -4.382 1.00 96.12 113 LEU A CA 1
ATOM 882 C C . LEU A 1 113 ? -5.992 1.313 -5.660 1.00 96.12 113 LEU A C 1
ATOM 884 O O . LEU A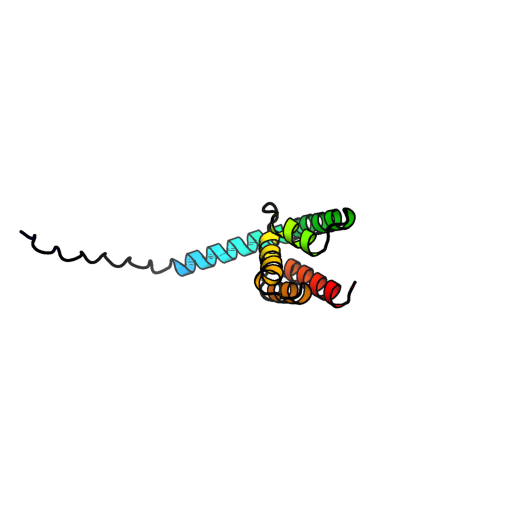 1 113 ? -5.367 0.475 -6.300 1.00 96.12 113 LEU A O 1
ATOM 888 N N . SER A 1 114 ? -7.163 1.808 -6.073 1.00 96.12 114 SER A N 1
ATOM 889 C CA . SER A 1 114 ? -7.807 1.387 -7.327 1.00 96.12 114 SER A CA 1
ATOM 890 C C . SER A 1 114 ? -6.956 1.756 -8.545 1.00 96.12 114 SER A C 1
ATOM 892 O O . SER A 1 114 ? -6.812 0.969 -9.473 1.00 96.12 114 SER A O 1
ATOM 894 N N . ARG A 1 115 ? -6.333 2.943 -8.542 1.00 94.75 115 ARG A N 1
ATOM 895 C CA . ARG A 1 115 ? -5.420 3.360 -9.616 1.00 94.75 115 ARG A CA 1
ATOM 896 C C . ARG A 1 115 ? -4.174 2.484 -9.676 1.00 94.75 115 ARG A C 1
ATOM 898 O O . ARG A 1 115 ? -3.753 2.145 -10.775 1.00 94.75 115 ARG A O 1
ATOM 905 N N . TYR A 1 116 ? -3.608 2.101 -8.532 1.00 94.69 116 TYR A N 1
ATOM 906 C CA . TYR A 1 116 ? -2.491 1.153 -8.498 1.00 94.69 116 TYR A CA 1
ATOM 907 C C . TYR A 1 116 ? -2.904 -0.229 -8.997 1.00 94.69 116 TYR A C 1
ATOM 909 O O . TYR A 1 116 ? -2.160 -0.831 -9.763 1.00 94.69 116 TYR A O 1
ATOM 917 N N . ALA A 1 117 ? -4.085 -0.714 -8.600 1.00 96.00 117 ALA A N 1
ATOM 918 C CA . ALA A 1 117 ? -4.600 -1.994 -9.071 1.00 96.00 117 ALA A CA 1
ATOM 919 C C . ALA A 1 117 ? -4.702 -2.010 -10.600 1.00 96.00 117 ALA A C 1
ATOM 921 O O . ALA A 1 117 ? -4.118 -2.879 -11.243 1.00 96.00 117 ALA A O 1
ATOM 922 N N . ASN A 1 118 ? -5.337 -0.980 -11.165 1.00 95.44 118 ASN A N 1
ATOM 923 C CA . ASN A 1 118 ? -5.516 -0.832 -12.607 1.00 95.44 118 ASN A CA 1
ATOM 924 C C . ASN A 1 118 ? -4.182 -0.659 -13.350 1.00 95.44 118 ASN A C 1
ATOM 926 O O . ASN A 1 118 ? -4.009 -1.214 -14.432 1.00 95.44 118 ASN A O 1
ATOM 930 N N . ALA A 1 119 ? -3.227 0.096 -12.795 1.00 93.31 119 ALA A N 1
ATOM 931 C CA . ALA A 1 119 ? -1.902 0.260 -13.400 1.00 93.31 119 ALA A CA 1
ATOM 932 C C . ALA A 1 119 ? -1.160 -1.084 -13.479 1.00 93.31 119 ALA A C 1
ATOM 934 O O . ALA A 1 119 ? -0.694 -1.478 -14.542 1.00 93.31 119 ALA A O 1
ATOM 935 N N . ILE A 1 120 ? -1.158 -1.842 -12.379 1.00 92.69 120 ILE A N 1
ATOM 936 C CA . ILE A 1 120 ? -0.510 -3.156 -12.323 1.00 92.69 120 ILE A CA 1
ATOM 937 C C . ILE A 1 120 ? -1.198 -4.159 -13.254 1.00 92.69 120 ILE A C 1
ATOM 939 O O . ILE A 1 120 ? -0.513 -4.929 -13.922 1.00 92.69 120 ILE A O 1
ATOM 943 N N . GLU A 1 121 ? -2.530 -4.159 -13.306 1.00 92.38 121 GLU A N 1
ATOM 944 C CA . GLU A 1 121 ? -3.305 -5.047 -14.179 1.00 92.38 121 GLU A CA 1
ATOM 945 C C . GLU A 1 121 ? -3.093 -4.735 -15.665 1.00 92.38 121 GLU A C 1
ATOM 947 O O . GLU A 1 121 ? -2.948 -5.648 -16.474 1.00 92.38 121 GLU A O 1
ATOM 952 N N . SER A 1 122 ? -3.006 -3.452 -16.021 1.00 91.50 122 SER A N 1
ATOM 953 C CA . SER A 1 122 ? -2.714 -3.018 -17.394 1.00 91.50 122 SER A CA 1
ATOM 954 C C . SER A 1 122 ? -1.248 -3.202 -17.807 1.00 91.50 122 SER A C 1
ATOM 956 O O . SER A 1 122 ? -0.924 -3.009 -18.978 1.00 91.50 122 SER A O 1
ATOM 958 N N . GLY A 1 123 ? -0.373 -3.608 -16.882 1.00 83.31 123 GLY A N 1
ATOM 959 C CA . GLY A 1 123 ? 1.047 -3.839 -17.148 1.00 83.31 123 GLY A CA 1
ATOM 960 C C . GLY A 1 123 ? 1.865 -2.559 -17.342 1.00 83.31 123 GLY A C 1
ATOM 961 O O . GLY A 1 123 ? 2.944 -2.632 -17.930 1.00 83.31 123 GLY A O 1
ATOM 962 N N . VAL A 1 124 ? 1.347 -1.417 -16.872 1.00 63.34 124 VAL A N 1
ATOM 963 C CA . VAL A 1 124 ? 2.002 -0.098 -16.920 1.00 63.34 124 VAL A CA 1
ATOM 964 C C . VAL A 1 124 ? 2.875 0.126 -15.689 1.00 63.34 124 VAL A C 1
ATOM 966 O O . VAL A 1 124 ? 2.486 -0.312 -14.579 1.00 63.34 124 VAL A O 1
#

Foldseek 3Di:
DDDDDDDDDDDDDDDDDPCPVVVVVVVVVVVLVVLLVCQVVLVVVLVVQLVVCVVVVHDPLRSLVVSLPPPVGPCSVLSVQLNCCCPVVVDDSLVSLQVSLVVDPRPVSSVVSNVVSVCVVVVD

pLDDT: mean 85.0, std 15.18, range [44.38, 97.06]

Secondary structure (DSSP, 8-state):
--PPPPPP--PPP----TTHHHHHHHHHHHHHHHHHHHHHHHHHHHHHHHHHHHHTT--HHHHHHHHHH-TT-STHHHHHHHHHHHHHH---HHHHHHHHHHT---HHHHHHHHHHHHHHHHT-

Radius of gyration: 22.18 Å; Cα contacts (8 Å, |Δi|>4): 96; chains: 1; bounding box: 42×54×70 Å

Solvent-accessible surface area (backbone atoms only — not comparable to full-atom values): 7067 Å² total; per-residue (Å²): 135,84,80,83,84,80,79,83,80,79,78,81,81,79,80,79,63,97,53,56,69,60,55,49,54,51,50,51,51,52,50,49,52,57,47,52,70,51,40,64,65,38,50,53,55,50,52,51,50,45,48,52,35,48,74,68,70,45,50,72,68,51,37,42,49,56,47,26,68,37,81,89,40,78,61,14,67,56,39,36,50,29,41,45,34,30,76,76,67,70,41,50,68,31,58,23,24,40,61,50,22,75,74,44,86,45,66,66,60,20,50,52,31,41,51,51,13,53,34,55,68,72,72,100

Nearest PDB structures (foldseek):
  7ahd-assembly1_B  TM=2.902E-01  e=2.655E+00  Lactococcus lactis subsp. lactis
  7ahh-assembly1_A  TM=3.395E-01  e=4.547E+00  Lactococcus lactis subsp. lactis
  7ahh-assembly1_B  TM=3.342E-01  e=8.669E+00  Lactococcus lactis subsp. lactis